Protein AF-A0A6P3X0J5-F1 (afdb_monomer_lite)

Foldseek 3Di:
DDDDDDDPPDPVPVVLVVQLVLVLLVLVQVLQLQQAAPVRGRNPSFDADCPGPRVCNNCVNVVNNVVDGRDDHDDPVVSVVCVVVSVVCSDSVNSSCVVVVPPPDPPPDPCPVPVPD

Organism: Dinoponera quadriceps (NCBI:txid609295)

pLDDT: mean 78.02, std 20.43, range [32.72, 97.0]

Sequence (117 aa):
MGFQFCSEKKVNKGIGDRGSENMKKAVWSTLLHKISMDENPQHQNCPEGVENWCKWQRAVATGQLEHFKDDPSLNSVIQNVIRPIYEDVSNNDLLKRCLGGNTQNNNETFITSWKRT

Structure (mmCIF, N/CA/C/O backbone):
data_AF-A0A6P3X0J5-F1
#
_entry.id   AF-A0A6P3X0J5-F1
#
loop_
_atom_site.group_PDB
_atom_site.id
_atom_site.type_symbol
_atom_site.label_atom_id
_atom_site.label_alt_id
_atom_site.label_comp_id
_atom_site.label_asym_id
_atom_site.label_entity_id
_atom_site.label_seq_id
_atom_site.pdbx_PDB_ins_code
_atom_site.Cartn_x
_atom_site.Cartn_y
_atom_site.Cartn_z
_atom_site.occupancy
_atom_site.B_iso_or_equiv
_atom_site.auth_seq_id
_atom_site.auth_comp_id
_atom_site.auth_asym_id
_atom_site.auth_atom_id
_atom_site.pdbx_PDB_model_num
ATOM 1 N N . MET A 1 1 ? 47.691 20.558 -7.694 1.00 36.25 1 MET A N 1
ATOM 2 C CA . MET A 1 1 ? 46.996 20.337 -6.408 1.00 36.25 1 MET A CA 1
ATOM 3 C C . MET A 1 1 ? 45.618 19.764 -6.696 1.00 36.25 1 MET A C 1
ATOM 5 O O . MET A 1 1 ? 44.908 20.332 -7.513 1.00 36.25 1 MET A O 1
ATOM 9 N N . GLY A 1 2 ? 45.304 18.598 -6.128 1.00 34.12 2 GLY A N 1
ATOM 10 C CA . GLY A 1 2 ? 44.077 17.850 -6.408 1.00 34.12 2 GLY A CA 1
ATOM 11 C C . GLY A 1 2 ? 42.840 18.462 -5.755 1.00 34.12 2 GLY A C 1
ATOM 12 O O . GLY A 1 2 ? 42.901 18.954 -4.631 1.00 34.12 2 GLY A O 1
ATOM 13 N N . PHE A 1 3 ? 41.718 18.411 -6.471 1.00 32.72 3 PHE A N 1
ATOM 14 C CA . PHE A 1 3 ? 40.401 18.707 -5.924 1.00 32.72 3 PHE A CA 1
ATOM 15 C C . PHE A 1 3 ? 39.972 17.550 -5.019 1.00 32.72 3 PHE A C 1
ATOM 17 O O . PHE A 1 3 ? 39.784 16.420 -5.469 1.00 32.72 3 PHE A O 1
ATOM 24 N N . GLN A 1 4 ? 39.855 17.846 -3.728 1.00 34.91 4 GLN A N 1
ATOM 25 C CA . GLN A 1 4 ? 39.311 16.961 -2.707 1.00 34.91 4 GLN A CA 1
ATOM 26 C C . GLN A 1 4 ? 37.857 16.612 -3.071 1.00 34.91 4 GLN A C 1
ATOM 28 O O . GLN A 1 4 ? 36.967 17.457 -2.996 1.00 34.91 4 GLN A O 1
ATOM 33 N N . PHE A 1 5 ? 37.612 15.363 -3.466 1.00 32.78 5 PHE A N 1
ATOM 34 C CA . PHE A 1 5 ? 36.267 14.803 -3.581 1.00 32.78 5 PHE A CA 1
ATOM 35 C C . PHE A 1 5 ? 35.647 14.761 -2.173 1.00 32.78 5 PHE A C 1
ATOM 37 O O . PHE A 1 5 ? 36.123 14.024 -1.307 1.00 32.78 5 PHE A O 1
ATOM 44 N N . CYS A 1 6 ? 34.606 15.559 -1.922 1.00 32.75 6 CYS A N 1
ATOM 45 C CA . CYS A 1 6 ? 33.854 15.487 -0.672 1.00 32.75 6 CYS A CA 1
ATOM 46 C C . CYS A 1 6 ? 33.051 14.176 -0.652 1.00 32.75 6 CYS A C 1
ATOM 48 O O . CYS A 1 6 ? 32.294 13.859 -1.571 1.00 32.75 6 CYS A O 1
ATOM 50 N N . SER A 1 7 ? 33.287 13.359 0.368 1.00 41.25 7 SER A N 1
ATOM 51 C CA . SER A 1 7 ? 32.754 12.005 0.491 1.00 41.25 7 SER A CA 1
ATOM 52 C C . SER A 1 7 ? 31.325 12.038 1.054 1.00 41.25 7 SER A C 1
ATOM 54 O O . SER A 1 7 ? 31.132 11.943 2.259 1.00 41.25 7 SER A O 1
ATOM 56 N N . GLU A 1 8 ? 30.306 12.153 0.195 1.00 41.56 8 GLU A N 1
ATOM 57 C CA . GLU A 1 8 ? 28.880 12.176 0.603 1.00 41.56 8 GLU A CA 1
ATOM 58 C C . GLU A 1 8 ? 28.150 10.818 0.488 1.00 41.56 8 GLU A C 1
ATOM 60 O O . GLU A 1 8 ? 26.922 10.740 0.498 1.00 41.56 8 GLU A O 1
ATOM 65 N N . LYS A 1 9 ? 28.863 9.689 0.391 1.00 43.75 9 LYS A N 1
ATOM 66 C CA . LYS A 1 9 ? 28.216 8.393 0.081 1.00 43.75 9 LYS A CA 1
ATOM 67 C C . LYS A 1 9 ? 27.827 7.505 1.271 1.00 43.75 9 LYS A C 1
ATOM 69 O O . LYS A 1 9 ? 27.381 6.385 1.038 1.00 43.75 9 LYS A O 1
ATOM 74 N N . LYS A 1 10 ? 27.956 7.941 2.532 1.00 38.56 10 LYS A N 1
ATOM 75 C CA . LYS A 1 10 ? 27.712 7.040 3.689 1.00 38.56 10 LYS A CA 1
ATOM 76 C C . LYS A 1 10 ? 26.446 7.302 4.516 1.00 38.56 10 LYS A C 1
ATOM 78 O O . LYS A 1 10 ? 25.975 6.364 5.147 1.00 38.56 10 LYS A O 1
ATOM 83 N N . VAL A 1 11 ? 25.834 8.489 4.457 1.00 40.94 11 VAL A N 1
ATOM 84 C CA . VAL A 1 11 ? 24.577 8.788 5.190 1.00 40.94 11 VAL A CA 1
ATOM 85 C C . VAL A 1 11 ? 23.315 8.313 4.448 1.00 40.94 11 VAL A C 1
ATOM 87 O O . VAL A 1 11 ? 22.334 7.923 5.077 1.00 40.94 11 VAL A O 1
ATOM 90 N N . ASN A 1 12 ? 23.346 8.238 3.114 1.00 47.16 12 ASN A N 1
ATOM 91 C CA . ASN A 1 12 ? 22.151 7.972 2.299 1.00 47.16 12 ASN A CA 1
ATOM 92 C C . ASN A 1 12 ? 21.717 6.499 2.212 1.00 47.16 12 ASN A C 1
ATOM 94 O O . ASN A 1 12 ? 20.582 6.226 1.828 1.00 47.16 12 ASN A O 1
ATOM 98 N N . LYS A 1 13 ? 22.572 5.534 2.579 1.00 47.69 13 LYS A N 1
ATOM 99 C CA . LYS A 1 13 ? 22.256 4.102 2.406 1.00 47.69 13 LYS A CA 1
ATOM 100 C C . LYS A 1 13 ? 21.090 3.651 3.303 1.00 47.69 13 LYS A C 1
ATOM 102 O O . LYS A 1 13 ? 20.138 3.059 2.816 1.00 47.69 13 LYS A O 1
ATOM 107 N N . GLY A 1 14 ? 21.099 4.030 4.585 1.00 47.47 14 GLY A N 1
ATOM 108 C CA . GLY A 1 14 ? 20.046 3.649 5.544 1.00 47.47 14 GLY A CA 1
ATOM 109 C C . GLY A 1 14 ? 18.734 4.443 5.435 1.00 47.47 14 GLY A C 1
ATOM 110 O O . GLY A 1 14 ? 17.704 4.014 5.956 1.00 47.47 14 GLY A O 1
ATOM 111 N N . ILE A 1 15 ? 18.748 5.606 4.779 1.00 53.41 15 ILE A N 1
ATOM 112 C CA . ILE A 1 15 ? 17.532 6.370 4.446 1.00 53.41 15 ILE A CA 1
ATOM 113 C C . ILE A 1 15 ? 16.927 5.826 3.145 1.00 53.41 15 ILE A C 1
ATOM 115 O O . ILE A 1 15 ? 15.718 5.619 3.079 1.00 53.41 15 ILE A O 1
ATOM 119 N N . GLY A 1 16 ? 17.770 5.498 2.159 1.00 59.59 16 GLY A N 1
ATOM 120 C CA . GLY A 1 16 ? 17.359 4.880 0.899 1.00 59.59 16 GLY A CA 1
ATOM 121 C C . GLY A 1 16 ? 16.676 3.519 1.085 1.00 59.59 16 GLY A C 1
ATOM 122 O O . GLY A 1 16 ? 15.625 3.247 0.506 1.00 59.59 16 GLY A O 1
ATOM 123 N N . ASP A 1 17 ? 17.219 2.669 1.953 1.00 65.81 17 ASP A N 1
ATOM 124 C CA . ASP A 1 17 ? 16.644 1.338 2.176 1.00 65.81 17 ASP A CA 1
ATOM 125 C C . ASP A 1 17 ? 15.303 1.404 2.946 1.00 65.81 17 ASP A C 1
ATOM 127 O O . ASP A 1 17 ? 14.365 0.684 2.616 1.00 65.81 17 ASP A O 1
ATOM 131 N N . ARG A 1 18 ? 15.142 2.337 3.900 1.00 73.88 18 ARG A N 1
ATOM 132 C CA . ARG A 1 18 ? 13.855 2.553 4.600 1.00 73.88 18 ARG A CA 1
ATOM 133 C C . ARG A 1 18 ? 12.802 3.239 3.728 1.00 73.88 18 ARG A C 1
ATOM 135 O O . ARG A 1 18 ? 11.625 2.905 3.814 1.00 73.88 18 ARG A O 1
ATOM 142 N N . GLY A 1 19 ? 13.214 4.186 2.886 1.00 82.25 19 GLY A N 1
ATOM 143 C CA . GLY A 1 19 ? 12.315 4.872 1.959 1.00 82.25 19 GLY A CA 1
ATOM 144 C C . GLY A 1 19 ? 11.735 3.924 0.910 1.00 82.25 19 GLY A C 1
ATOM 145 O O . GLY A 1 19 ? 10.530 3.939 0.675 1.00 82.25 19 GLY A O 1
ATOM 146 N N . SER A 1 20 ? 12.569 3.056 0.332 1.00 86.44 20 SER A N 1
ATOM 147 C CA . SER A 1 20 ? 12.128 2.080 -0.674 1.00 86.44 20 SER A CA 1
ATOM 148 C C . SER A 1 20 ? 11.175 1.040 -0.085 1.00 86.44 20 SER A C 1
ATOM 150 O O . SER A 1 20 ? 10.155 0.745 -0.701 1.00 86.44 20 SER A O 1
ATOM 152 N N . GLU A 1 21 ? 11.427 0.567 1.136 1.00 89.75 21 GLU A N 1
ATOM 153 C CA . GLU A 1 21 ? 10.508 -0.340 1.832 1.00 89.75 21 GLU A CA 1
ATOM 154 C C . GLU A 1 21 ? 9.145 0.316 2.114 1.00 89.75 21 GLU A C 1
ATOM 156 O O . GLU A 1 21 ? 8.099 -0.287 1.877 1.00 89.75 21 GLU A O 1
ATOM 161 N N . ASN A 1 22 ? 9.125 1.578 2.553 1.00 89.81 22 ASN A N 1
ATOM 162 C CA . ASN A 1 22 ? 7.871 2.301 2.786 1.00 89.81 22 ASN A CA 1
ATOM 163 C C . ASN A 1 22 ? 7.086 2.532 1.488 1.00 89.81 22 ASN A C 1
ATOM 165 O O . ASN A 1 22 ? 5.867 2.364 1.470 1.00 89.81 22 ASN A O 1
ATOM 169 N N . MET A 1 23 ? 7.773 2.872 0.392 1.00 91.62 23 MET A N 1
ATOM 170 C CA . MET A 1 23 ? 7.147 2.993 -0.927 1.00 91.62 23 MET A CA 1
ATOM 171 C C . MET A 1 23 ? 6.561 1.658 -1.385 1.00 91.62 23 MET A C 1
ATOM 173 O O . MET A 1 23 ? 5.423 1.616 -1.843 1.00 91.62 23 MET A O 1
ATOM 177 N N . LYS A 1 24 ? 7.302 0.560 -1.205 1.00 93.94 24 LYS A N 1
ATOM 178 C CA . LYS A 1 24 ? 6.827 -0.785 -1.522 1.00 93.94 24 LYS A CA 1
ATOM 179 C C . LYS A 1 24 ? 5.560 -1.117 -0.740 1.00 93.94 24 LYS A C 1
ATOM 181 O O . LYS A 1 24 ? 4.569 -1.529 -1.335 1.00 93.94 24 LYS A O 1
ATOM 186 N N . LYS A 1 25 ? 5.555 -0.879 0.574 1.00 93.50 25 LYS A N 1
ATOM 187 C CA . LYS A 1 25 ? 4.364 -1.069 1.414 1.00 93.50 25 LYS A CA 1
ATOM 188 C C . LYS A 1 25 ? 3.187 -0.228 0.938 1.00 93.50 25 LYS A C 1
ATOM 190 O O . LYS A 1 25 ? 2.087 -0.760 0.836 1.00 93.50 25 LYS A O 1
ATOM 195 N N . ALA A 1 26 ? 3.413 1.041 0.601 1.00 92.38 26 ALA A N 1
ATOM 196 C CA . ALA A 1 26 ? 2.369 1.929 0.097 1.00 92.38 26 ALA A CA 1
ATOM 197 C C . ALA A 1 26 ? 1.776 1.436 -1.234 1.00 92.38 26 ALA A C 1
ATOM 199 O O . ALA A 1 26 ? 0.559 1.436 -1.392 1.00 92.38 26 ALA A O 1
ATOM 200 N N . VAL A 1 27 ? 2.614 0.956 -2.158 1.00 93.62 27 VAL A N 1
ATOM 201 C CA . VAL A 1 27 ? 2.160 0.366 -3.424 1.00 93.62 27 VAL A CA 1
ATOM 202 C C . VAL A 1 27 ? 1.351 -0.905 -3.168 1.00 93.62 27 VAL A C 1
ATOM 204 O O . VAL A 1 27 ? 0.226 -1.023 -3.637 1.00 93.62 27 VAL A O 1
ATOM 207 N N . TRP A 1 28 ? 1.852 -1.840 -2.360 1.00 95.38 28 TRP A N 1
ATOM 208 C CA . TRP A 1 28 ? 1.093 -3.055 -2.042 1.00 95.38 28 TRP A CA 1
ATOM 209 C C . TRP A 1 28 ? -0.204 -2.764 -1.284 1.00 95.38 28 TRP A C 1
ATOM 211 O O . TRP A 1 28 ? -1.192 -3.463 -1.489 1.00 95.38 28 TRP A O 1
ATOM 221 N N . SER A 1 29 ? -0.232 -1.716 -0.460 1.00 94.81 29 SER A N 1
ATOM 222 C CA . SER A 1 29 ? -1.423 -1.267 0.264 1.00 94.81 29 SER A CA 1
ATOM 223 C C . SER A 1 29 ? -2.616 -1.034 -0.658 1.00 94.81 29 SER A C 1
ATOM 225 O O . SER A 1 29 ? -3.725 -1.444 -0.327 1.00 94.81 29 SER A O 1
ATOM 227 N N . THR A 1 30 ? -2.410 -0.452 -1.846 1.00 93.00 30 THR A N 1
ATOM 228 C CA . THR A 1 30 ? -3.523 -0.173 -2.763 1.00 93.00 30 THR A CA 1
ATOM 229 C C . THR A 1 30 ? -4.104 -1.446 -3.368 1.00 93.00 30 THR A C 1
ATOM 231 O O . THR A 1 30 ? -5.324 -1.550 -3.479 1.00 93.00 30 THR A O 1
ATOM 234 N N . LEU A 1 31 ? -3.270 -2.430 -3.728 1.00 94.25 31 LEU A N 1
ATOM 235 C CA . LEU A 1 31 ? -3.760 -3.719 -4.223 1.00 94.25 31 LEU A CA 1
ATOM 236 C C . LEU A 1 31 ? -4.461 -4.503 -3.115 1.00 94.25 31 LEU A C 1
ATOM 238 O O . LEU A 1 31 ? -5.586 -4.952 -3.316 1.00 94.25 31 LEU A O 1
ATOM 242 N N . LEU A 1 32 ? -3.817 -4.634 -1.952 1.00 93.44 32 LEU A N 1
ATOM 243 C CA . LEU A 1 32 ? -4.345 -5.366 -0.798 1.00 93.44 32 LEU A CA 1
ATOM 244 C C . LEU A 1 32 ? -5.691 -4.794 -0.341 1.00 93.44 32 LEU A C 1
ATOM 246 O O . LEU A 1 32 ? -6.648 -5.542 -0.168 1.00 93.44 32 LEU A O 1
ATOM 250 N N . HIS A 1 33 ? -5.808 -3.467 -0.292 1.00 93.19 33 HIS A N 1
ATOM 251 C CA . HIS A 1 33 ? -7.065 -2.785 -0.004 1.00 93.19 33 HIS A CA 1
ATOM 252 C C . HIS A 1 33 ? -8.174 -3.123 -1.014 1.00 93.19 33 HIS A C 1
ATOM 254 O O . HIS A 1 33 ? -9.331 -3.253 -0.633 1.00 93.19 33 HIS A O 1
ATOM 260 N N . LYS A 1 34 ? -7.846 -3.287 -2.304 1.00 91.25 34 LYS A N 1
ATOM 261 C CA . LYS A 1 34 ? -8.829 -3.611 -3.356 1.00 91.25 34 LYS A CA 1
ATOM 262 C C . LYS A 1 34 ? -9.217 -5.084 -3.426 1.00 91.25 34 LYS A C 1
ATOM 264 O O . LYS A 1 34 ? -10.251 -5.400 -4.013 1.00 91.25 34 LYS A O 1
ATOM 269 N N . ILE A 1 35 ? -8.394 -5.973 -2.881 1.00 91.88 35 ILE A N 1
ATOM 270 C CA . ILE A 1 35 ? -8.698 -7.406 -2.819 1.00 91.88 35 ILE A CA 1
ATOM 271 C C . ILE A 1 35 ? -9.212 -7.843 -1.441 1.00 91.88 35 ILE A C 1
ATOM 273 O O . ILE A 1 35 ? -9.589 -9.007 -1.298 1.00 91.88 35 ILE A O 1
ATOM 277 N N . SER A 1 36 ? -9.228 -6.930 -0.461 1.00 91.06 36 SER A N 1
ATOM 278 C CA . SER A 1 36 ? -9.754 -7.146 0.889 1.00 91.06 36 SER A CA 1
ATOM 279 C C . SER A 1 36 ? -11.196 -7.643 0.850 1.00 91.06 36 SER A C 1
ATOM 281 O O . SER A 1 36 ? -11.970 -7.274 -0.033 1.00 91.06 36 SER A O 1
ATOM 283 N N . MET A 1 37 ? -11.534 -8.503 1.803 1.00 89.56 37 MET A N 1
ATOM 284 C CA . MET A 1 37 ? -12.880 -9.027 2.015 1.00 89.56 37 MET A CA 1
ATOM 285 C C . MET A 1 37 ? -13.191 -8.977 3.506 1.00 89.56 37 MET A C 1
ATOM 287 O O . MET A 1 37 ? -12.267 -9.022 4.319 1.00 89.56 37 MET A O 1
ATOM 291 N N . ASP A 1 38 ? -14.475 -8.967 3.860 1.00 86.38 38 ASP A N 1
ATOM 292 C CA . ASP A 1 38 ? -14.914 -8.989 5.259 1.00 86.38 38 ASP A CA 1
ATOM 293 C C . ASP A 1 38 ? -14.340 -10.209 6.010 1.00 86.38 38 ASP A C 1
ATOM 295 O O . ASP A 1 38 ? -13.915 -10.097 7.159 1.00 86.38 38 ASP A O 1
ATOM 299 N N . GLU A 1 39 ? -14.254 -11.371 5.349 1.00 86.06 39 GLU A N 1
ATOM 300 C CA . GLU A 1 39 ? -13.703 -12.606 5.925 1.00 86.06 39 GLU A CA 1
ATOM 301 C C . GLU A 1 39 ? -12.170 -12.607 6.013 1.00 86.06 39 GLU A C 1
ATOM 303 O O . GLU A 1 39 ? -11.591 -13.353 6.804 1.00 86.06 39 GLU A O 1
ATOM 308 N N . ASN A 1 40 ? -11.500 -11.801 5.185 1.00 86.62 40 ASN A N 1
ATOM 309 C CA . ASN A 1 40 ? -10.044 -11.700 5.139 1.00 86.62 40 ASN A CA 1
ATOM 310 C C . ASN A 1 40 ? -9.609 -10.243 4.906 1.00 86.62 40 ASN A C 1
ATOM 312 O O . ASN A 1 40 ? -9.263 -9.872 3.773 1.00 86.62 40 ASN A O 1
ATOM 316 N N . PRO A 1 41 ? -9.624 -9.410 5.963 1.00 90.00 41 PRO A N 1
ATOM 317 C CA . PRO A 1 41 ? -9.273 -8.004 5.855 1.00 90.00 41 PRO A CA 1
ATOM 318 C C . PRO A 1 41 ? -7.774 -7.833 5.571 1.00 90.00 41 PRO A C 1
ATOM 320 O O . PRO A 1 41 ? -6.917 -8.306 6.322 1.00 90.00 41 PRO A O 1
AT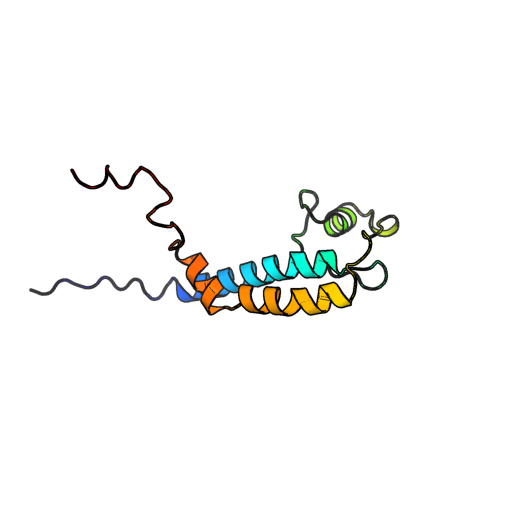OM 323 N N . GLN A 1 42 ? -7.441 -7.117 4.495 1.00 92.00 42 GLN A N 1
ATOM 324 C CA . GLN A 1 42 ? -6.059 -6.916 4.028 1.00 92.00 42 GLN A CA 1
ATOM 325 C C . GLN A 1 42 ? -5.601 -5.448 4.128 1.00 92.00 42 GLN A C 1
ATOM 327 O O . GLN A 1 42 ? -4.996 -4.886 3.215 1.00 92.00 42 GLN A O 1
ATOM 332 N N . HIS A 1 43 ? -5.887 -4.803 5.263 1.00 91.81 43 HIS A N 1
ATOM 333 C CA . HIS A 1 43 ? -5.604 -3.377 5.505 1.00 91.81 43 HIS A CA 1
ATOM 334 C C . HIS A 1 43 ? -4.311 -3.115 6.304 1.00 91.81 43 HIS A C 1
ATOM 336 O O . HIS A 1 43 ? -4.080 -1.995 6.761 1.00 91.81 43 HIS A O 1
ATOM 342 N N . GLN A 1 44 ? -3.440 -4.118 6.468 1.00 90.44 44 GLN A N 1
ATOM 343 C CA . GLN A 1 44 ? -2.233 -4.047 7.315 1.00 90.44 44 GLN A CA 1
ATOM 344 C C . GLN A 1 44 ? -1.197 -3.033 6.808 1.00 90.44 44 GLN A C 1
ATOM 346 O O . GLN A 1 44 ? -0.420 -2.494 7.589 1.00 90.44 44 GLN A O 1
ATOM 351 N N . ASN A 1 45 ? -1.184 -2.767 5.499 1.00 92.06 45 ASN A N 1
ATOM 352 C CA . ASN A 1 45 ? -0.279 -1.796 4.880 1.00 92.06 45 ASN A CA 1
ATOM 353 C C . ASN A 1 45 ? -0.927 -0.411 4.705 1.00 92.06 45 ASN A C 1
ATOM 355 O O . ASN A 1 45 ? -0.319 0.490 4.124 1.00 92.06 45 ASN A O 1
ATOM 359 N N . CYS A 1 46 ? -2.186 -0.235 5.115 1.00 92.62 46 CYS A N 1
ATOM 360 C CA . CYS A 1 46 ? -2.853 1.063 5.064 1.00 92.62 46 CYS A CA 1
ATOM 361 C C . CYS A 1 46 ? -2.330 1.969 6.186 1.00 92.62 46 CYS A C 1
ATOM 363 O O . CYS A 1 46 ? -2.019 1.474 7.268 1.00 92.62 46 CYS A O 1
ATOM 365 N N . PRO A 1 47 ? -2.243 3.289 5.958 1.00 90.25 47 PRO A N 1
ATOM 366 C CA . PRO A 1 47 ? -1.842 4.210 7.009 1.00 90.25 47 PRO A CA 1
ATOM 367 C C . PRO A 1 47 ? -2.886 4.233 8.135 1.00 90.25 47 PRO A C 1
ATOM 369 O O . PRO A 1 47 ? -4.093 4.280 7.883 1.00 90.25 47 PRO A O 1
ATOM 372 N N . GLU A 1 48 ? -2.400 4.190 9.373 1.00 90.50 48 GLU A N 1
ATOM 373 C CA . GLU A 1 48 ? -3.212 4.176 10.592 1.00 90.50 48 GLU A CA 1
ATOM 374 C C . GLU A 1 48 ? -3.674 5.582 10.984 1.00 90.50 48 GLU A C 1
ATOM 376 O O . GLU A 1 48 ? -2.943 6.562 10.813 1.00 90.50 48 GLU A O 1
ATOM 381 N N . GLY A 1 49 ? -4.887 5.683 11.538 1.00 87.81 49 GLY A N 1
ATOM 382 C CA . GLY A 1 49 ? -5.459 6.929 12.057 1.00 87.81 49 GLY A CA 1
ATOM 383 C C . GLY A 1 49 ? -6.746 7.371 11.356 1.00 87.81 49 GLY A C 1
ATOM 384 O O . GLY A 1 49 ? -7.101 6.882 10.282 1.00 87.81 49 GLY A O 1
ATOM 385 N N . VAL A 1 50 ? -7.446 8.322 11.977 1.00 85.75 50 VAL A N 1
ATOM 386 C CA . VAL A 1 50 ? -8.798 8.751 11.575 1.00 85.75 50 VAL A CA 1
ATOM 387 C C . VAL A 1 50 ? -8.842 9.539 10.259 1.00 85.75 50 VAL A C 1
ATOM 389 O O . VAL A 1 50 ? -9.775 9.369 9.477 1.00 85.75 50 VAL A O 1
ATOM 392 N N . GLU A 1 51 ? -7.800 10.314 9.957 1.00 84.81 51 GLU A N 1
ATOM 393 C CA . GLU A 1 51 ? -7.726 11.186 8.771 1.00 84.81 51 GLU A CA 1
ATOM 394 C C . GLU A 1 51 ? -7.253 10.464 7.494 1.00 84.81 51 GLU A C 1
ATOM 396 O O . GLU A 1 51 ? -6.973 11.089 6.472 1.00 84.81 51 GLU A O 1
ATOM 401 N N . ASN A 1 52 ? -7.146 9.135 7.518 1.00 87.25 52 ASN A N 1
ATOM 402 C CA . ASN A 1 52 ? -6.646 8.377 6.377 1.00 87.25 52 ASN A CA 1
ATOM 403 C C . ASN A 1 52 ? -7.739 8.005 5.382 1.00 87.25 52 ASN A C 1
ATOM 405 O O . ASN A 1 52 ? -8.924 7.929 5.702 1.00 87.25 52 ASN A O 1
ATOM 409 N N . TRP A 1 53 ? -7.315 7.702 4.158 1.00 89.88 53 TRP A N 1
ATOM 410 C CA . TRP A 1 53 ? -8.190 7.254 3.077 1.00 89.88 53 TRP A CA 1
ATOM 411 C C . TRP A 1 53 ? -8.765 5.844 3.305 1.00 89.88 53 TRP A C 1
ATOM 413 O O . TRP A 1 53 ? -9.810 5.511 2.748 1.00 89.88 53 TRP A O 1
ATOM 423 N N . CYS A 1 54 ? -8.110 5.013 4.125 1.00 92.56 54 CYS A N 1
ATOM 424 C CA . CYS A 1 54 ? -8.575 3.664 4.428 1.00 92.56 54 CYS A CA 1
ATOM 425 C C . CYS A 1 54 ? -9.715 3.700 5.457 1.00 92.56 54 CYS A C 1
ATOM 427 O O . CYS A 1 54 ? -9.502 3.956 6.644 1.00 92.56 54 CYS A O 1
ATOM 429 N N . LYS A 1 55 ? -10.938 3.412 4.994 1.00 91.88 55 LYS A N 1
ATOM 430 C CA . LYS A 1 55 ? -12.143 3.395 5.836 1.00 91.88 55 LYS A CA 1
ATOM 431 C C . LYS A 1 55 ? -12.043 2.373 6.977 1.00 91.88 55 LYS A C 1
ATOM 433 O O . LYS A 1 55 ? -12.490 2.674 8.077 1.00 91.88 55 LYS A O 1
ATOM 438 N N . TRP A 1 56 ? -11.418 1.216 6.737 1.00 93.00 56 TRP A N 1
ATOM 439 C CA . TRP A 1 56 ? -11.210 0.189 7.764 1.00 93.00 56 TRP A CA 1
ATOM 440 C C . TRP A 1 56 ? -10.311 0.704 8.894 1.00 93.00 56 TRP A C 1
ATOM 442 O O . TRP A 1 56 ? -10.687 0.635 10.058 1.00 93.00 56 TRP A O 1
ATOM 452 N N . GLN A 1 57 ? -9.173 1.331 8.565 1.00 93.94 57 GLN A N 1
ATOM 453 C CA . GLN A 1 57 ? -8.272 1.927 9.566 1.00 93.94 57 GLN A CA 1
ATOM 454 C C . GLN A 1 57 ? -8.958 3.047 10.361 1.00 93.94 57 GLN A C 1
ATOM 456 O O . GLN A 1 57 ? -8.757 3.185 11.568 1.00 93.94 57 GLN A O 1
ATOM 461 N N . ARG A 1 58 ? -9.835 3.814 9.706 1.00 93.44 58 ARG A N 1
ATOM 462 C CA . ARG A 1 58 ? -10.675 4.809 10.380 1.00 93.44 58 ARG A CA 1
ATOM 463 C C . ARG A 1 58 ? -11.687 4.161 11.326 1.00 93.44 58 ARG A C 1
ATOM 465 O O . ARG A 1 58 ? -11.866 4.657 12.435 1.00 93.44 58 ARG A O 1
ATOM 472 N N . ALA A 1 59 ? -12.326 3.064 10.922 1.00 92.31 59 ALA A N 1
ATOM 473 C CA . ALA A 1 59 ? -13.251 2.311 11.768 1.00 92.31 59 ALA A CA 1
ATOM 474 C C . ALA A 1 59 ? -12.534 1.712 12.990 1.00 92.31 59 ALA A C 1
ATOM 476 O O . ALA A 1 59 ? -13.056 1.796 14.098 1.00 92.31 59 ALA A O 1
ATOM 477 N N . VAL A 1 60 ? -11.308 1.204 12.822 1.00 92.75 60 VAL A N 1
ATOM 478 C CA . VAL A 1 60 ? -10.459 0.759 13.940 1.00 92.75 60 VAL A CA 1
ATOM 479 C C . VAL A 1 60 ? -10.166 1.915 14.896 1.00 92.75 60 VAL A C 1
ATOM 481 O O . VAL A 1 60 ? -10.409 1.795 16.093 1.00 92.75 60 VAL A O 1
ATOM 484 N N . ALA A 1 61 ? -9.708 3.057 14.378 1.00 92.56 61 ALA A N 1
ATOM 485 C CA . ALA A 1 61 ? -9.339 4.206 15.205 1.00 92.56 61 ALA A CA 1
ATOM 486 C C . ALA A 1 61 ? -10.533 4.856 15.936 1.00 92.56 61 ALA A C 1
ATOM 488 O O . ALA A 1 61 ? -10.348 5.485 16.974 1.00 92.56 61 AL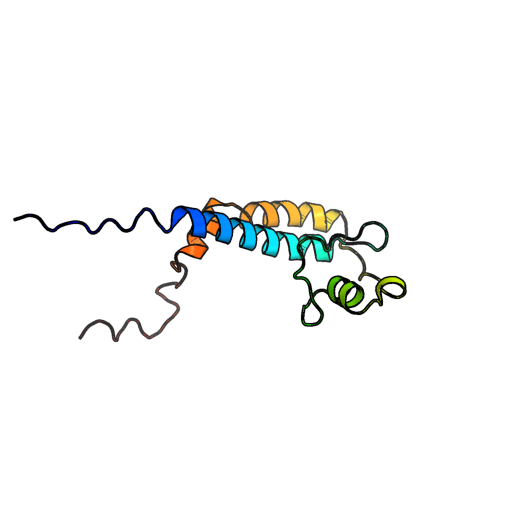A A O 1
ATOM 489 N N . THR A 1 62 ? -11.750 4.714 15.403 1.00 92.69 62 THR A N 1
ATOM 490 C CA . THR A 1 62 ? -12.993 5.256 15.988 1.00 92.69 62 THR A CA 1
ATOM 491 C C . THR A 1 62 ? -13.780 4.231 16.810 1.00 92.69 62 THR A C 1
ATOM 493 O O . THR A 1 62 ? -14.788 4.591 17.415 1.00 92.69 62 THR A O 1
ATOM 496 N N . GLY A 1 63 ? -13.343 2.967 16.842 1.00 92.69 63 GLY A N 1
ATOM 497 C CA . GLY A 1 63 ? -14.046 1.880 17.529 1.00 92.69 63 GLY A CA 1
ATOM 498 C C . GLY A 1 63 ? -15.339 1.424 16.841 1.00 92.69 63 GLY A C 1
ATOM 499 O O . GLY A 1 63 ? -16.198 0.844 17.491 1.00 92.69 63 GLY A O 1
ATOM 500 N N . GLN A 1 64 ? -15.498 1.678 15.539 1.00 92.69 64 GLN A N 1
ATOM 501 C CA . GLN A 1 64 ? -16.701 1.361 14.750 1.00 92.69 64 GLN A CA 1
ATOM 502 C C . GLN A 1 64 ? -16.541 0.109 13.867 1.00 92.69 64 GLN A C 1
ATOM 504 O O . GLN A 1 64 ? -17.239 -0.046 12.865 1.00 92.69 64 GLN A O 1
ATOM 509 N N . LEU A 1 65 ? -15.608 -0.786 14.211 1.00 89.75 65 LEU A N 1
ATOM 510 C CA . LEU A 1 65 ? -15.267 -1.946 13.380 1.00 89.75 65 LEU A CA 1
ATOM 511 C C . LEU A 1 65 ? -16.428 -2.942 13.226 1.00 89.75 65 LEU A C 1
ATOM 513 O O . LEU A 1 65 ? -16.574 -3.541 12.169 1.00 89.75 65 LEU A O 1
ATOM 517 N N . GLU A 1 66 ? -17.282 -3.081 14.244 1.00 89.25 66 GLU A N 1
ATOM 518 C CA . GLU A 1 66 ? -18.418 -4.020 14.248 1.00 89.25 66 GLU A CA 1
ATOM 519 C C . GLU A 1 66 ? -19.478 -3.710 13.178 1.00 89.25 66 GLU A C 1
ATOM 521 O O . GLU A 1 66 ? -20.223 -4.593 12.759 1.00 89.25 66 GLU A O 1
ATOM 526 N N . HIS A 1 67 ? -19.551 -2.456 12.728 1.00 88.00 67 HIS A N 1
ATOM 527 C CA . HIS A 1 67 ? -20.482 -2.005 11.689 1.00 88.00 67 HIS A CA 1
ATOM 528 C C . HIS A 1 67 ? -19.796 -1.770 10.343 1.00 88.00 67 HIS A C 1
ATOM 530 O O . HIS A 1 67 ? -20.437 -1.320 9.389 1.00 88.00 67 HIS A O 1
ATOM 536 N N . PHE A 1 68 ? -18.491 -2.026 10.263 1.00 89.31 68 PHE A N 1
ATOM 537 C CA . PHE A 1 68 ? -17.740 -1.830 9.042 1.00 89.31 68 PHE A CA 1
ATOM 538 C C . PHE A 1 68 ? -17.989 -2.984 8.072 1.00 89.31 68 PHE A C 1
ATOM 540 O O . PHE A 1 68 ? -18.000 -4.150 8.458 1.00 89.31 68 PHE A O 1
ATOM 547 N N . LYS A 1 69 ? -18.160 -2.631 6.801 1.00 89.56 69 LYS A N 1
ATOM 548 C CA . LYS A 1 69 ? -18.258 -3.573 5.696 1.00 89.56 69 LYS A CA 1
ATOM 549 C C . LYS A 1 69 ? -17.328 -3.122 4.581 1.00 89.56 69 LYS A C 1
ATOM 551 O O . LYS A 1 69 ? -17.385 -1.956 4.179 1.00 89.56 69 LYS A O 1
ATOM 556 N N . ASP A 1 70 ? -16.485 -4.028 4.106 1.00 86.88 70 ASP A N 1
ATOM 557 C CA . ASP A 1 70 ? -15.594 -3.778 2.985 1.00 86.88 70 ASP A CA 1
ATOM 558 C C . ASP A 1 70 ? -16.380 -3.656 1.670 1.00 86.88 70 ASP A C 1
ATOM 560 O O . ASP A 1 70 ? -17.464 -4.217 1.468 1.00 86.88 70 ASP A O 1
ATOM 564 N N . ASP A 1 71 ? -15.808 -2.879 0.753 1.00 86.56 71 ASP A N 1
ATOM 565 C CA . ASP A 1 71 ? -16.300 -2.807 -0.617 1.00 86.56 71 ASP A CA 1
ATOM 566 C C . ASP A 1 71 ? -16.041 -4.165 -1.319 1.00 86.56 71 ASP A C 1
ATOM 568 O O . ASP A 1 71 ? -15.065 -4.847 -0.994 1.00 86.56 71 ASP A O 1
ATOM 572 N N . PRO A 1 72 ? -16.871 -4.590 -2.295 1.00 86.94 72 PRO A N 1
ATOM 573 C CA . PRO A 1 72 ? -16.678 -5.872 -2.969 1.00 86.94 72 PRO A CA 1
ATOM 574 C C . PRO A 1 72 ? -15.278 -6.017 -3.578 1.00 86.94 72 PRO A C 1
ATOM 576 O O . PRO A 1 72 ? -14.818 -5.154 -4.331 1.00 86.94 72 PRO A O 1
ATOM 579 N N . SER A 1 73 ? -14.630 -7.143 -3.280 1.00 91.31 73 SER A N 1
ATOM 580 C CA . SER A 1 73 ? -13.290 -7.465 -3.774 1.00 91.31 73 SER A CA 1
ATOM 581 C C . SER A 1 73 ? -13.247 -7.587 -5.301 1.00 91.31 73 SER A C 1
ATOM 583 O O . SER A 1 73 ? -14.211 -8.003 -5.953 1.00 91.31 73 SER A O 1
ATOM 585 N N . LEU A 1 74 ? -12.094 -7.250 -5.884 1.00 90.25 74 LEU A N 1
ATOM 586 C CA . LEU A 1 74 ? -11.831 -7.442 -7.311 1.00 90.25 74 LEU A CA 1
ATOM 587 C C . LEU A 1 74 ? -11.993 -8.912 -7.733 1.00 90.25 74 LEU A C 1
ATOM 589 O O . LEU A 1 74 ? -11.635 -9.831 -7.003 1.00 90.25 74 LEU A O 1
ATOM 593 N N . ASN A 1 75 ? -12.452 -9.149 -8.963 1.00 92.44 75 ASN A N 1
ATOM 594 C CA . ASN A 1 75 ? -12.549 -10.501 -9.516 1.00 92.44 75 ASN A CA 1
ATOM 595 C C . ASN A 1 75 ? -11.169 -11.185 -9.590 1.00 92.44 75 ASN A C 1
ATOM 597 O O . ASN A 1 75 ? -10.189 -10.564 -10.005 1.00 92.44 75 ASN A O 1
ATOM 601 N N . SER A 1 76 ? -11.102 -12.478 -9.261 1.00 91.31 76 SER A N 1
ATOM 602 C CA . SER A 1 76 ? -9.857 -13.262 -9.225 1.00 91.31 76 SER A CA 1
ATOM 603 C C . SER A 1 76 ? -9.061 -13.244 -10.537 1.00 91.31 76 SER A C 1
ATOM 605 O O . SER A 1 76 ? -7.832 -13.206 -10.505 1.00 91.31 76 SER A O 1
ATOM 607 N N . VAL A 1 77 ? -9.727 -13.195 -11.695 1.00 94.88 77 VAL A N 1
ATOM 608 C CA . VAL A 1 77 ? -9.068 -13.072 -13.006 1.00 94.88 77 VAL A CA 1
ATOM 609 C C . VAL A 1 77 ? -8.320 -11.743 -13.107 1.00 94.88 77 VAL A C 1
ATOM 611 O O . VAL A 1 77 ? -7.159 -11.716 -13.508 1.00 94.88 77 VAL A O 1
ATOM 614 N N . ILE A 1 78 ? -8.948 -10.644 -12.681 1.00 93.50 78 ILE A N 1
ATOM 615 C CA . ILE A 1 78 ? -8.333 -9.309 -12.682 1.00 93.50 78 ILE A CA 1
ATOM 616 C C . ILE A 1 78 ? -7.182 -9.258 -11.676 1.00 93.50 78 ILE A C 1
ATOM 618 O O . ILE A 1 78 ? -6.127 -8.708 -11.987 1.00 93.50 78 ILE A O 1
ATOM 622 N N . GLN A 1 79 ? -7.350 -9.871 -10.499 1.00 93.44 79 GLN A N 1
ATOM 623 C CA . GLN A 1 79 ? -6.284 -9.959 -9.499 1.00 93.44 79 GLN A CA 1
ATOM 624 C C . GLN A 1 79 ? -5.034 -10.651 -10.061 1.00 93.44 79 GLN A C 1
ATOM 626 O O . GLN A 1 79 ? -3.924 -10.159 -9.870 1.00 93.44 79 GLN A O 1
ATOM 631 N N . ASN A 1 80 ? -5.209 -11.753 -10.796 1.00 93.88 80 ASN A N 1
ATOM 632 C CA . ASN A 1 80 ? -4.100 -12.485 -11.408 1.00 93.88 80 ASN A CA 1
ATOM 633 C C . ASN A 1 80 ? -3.398 -11.682 -12.511 1.00 93.88 80 ASN A C 1
ATOM 635 O O . ASN A 1 80 ? -2.181 -11.771 -12.641 1.00 93.88 80 ASN A O 1
ATOM 639 N N . VAL A 1 81 ? -4.141 -10.877 -13.277 1.00 96.44 81 VAL A N 1
ATOM 640 C CA . VAL A 1 81 ? -3.571 -10.014 -14.325 1.00 96.44 81 VAL A CA 1
ATOM 641 C C . VAL A 1 81 ? -2.817 -8.823 -13.730 1.00 96.44 81 VAL A C 1
ATOM 643 O O . VAL A 1 81 ? -1.766 -8.446 -14.240 1.00 96.44 81 VAL A O 1
ATOM 646 N N . ILE A 1 82 ? -3.329 -8.221 -12.652 1.00 95.62 82 ILE A N 1
ATOM 647 C CA . ILE A 1 82 ? -2.751 -6.993 -12.091 1.00 95.62 82 ILE A CA 1
ATOM 648 C C . ILE A 1 82 ? -1.596 -7.259 -11.118 1.00 95.62 82 ILE A C 1
ATOM 650 O O . ILE A 1 82 ? -0.712 -6.418 -10.979 1.00 95.62 82 ILE A O 1
ATOM 654 N N . ARG A 1 83 ? -1.564 -8.423 -10.457 1.00 95.12 83 ARG A N 1
ATOM 655 C CA . ARG A 1 83 ? -0.498 -8.793 -9.513 1.00 95.12 83 ARG A CA 1
ATOM 656 C C . ARG A 1 83 ? 0.925 -8.665 -10.086 1.00 95.12 83 ARG A C 1
ATOM 658 O O . ARG A 1 83 ? 1.720 -8.005 -9.420 1.00 95.12 83 ARG A O 1
ATOM 665 N N . PRO A 1 84 ? 1.262 -9.191 -11.283 1.00 97.00 84 PRO A N 1
ATOM 666 C CA . PRO A 1 84 ? 2.611 -9.029 -11.834 1.00 97.00 84 PRO A CA 1
ATOM 667 C C . PRO A 1 84 ? 2.977 -7.557 -12.070 1.00 97.00 84 PRO A C 1
ATOM 669 O O . PRO A 1 84 ? 4.113 -7.165 -11.841 1.00 97.00 84 PRO A O 1
ATOM 672 N N . ILE A 1 85 ? 2.005 -6.705 -12.422 1.00 96.31 85 ILE A N 1
ATOM 673 C CA . ILE A 1 85 ? 2.240 -5.260 -12.569 1.00 96.31 85 ILE A CA 1
ATOM 674 C C . ILE A 1 85 ? 2.664 -4.661 -11.225 1.00 96.31 85 ILE A C 1
ATOM 676 O O . ILE A 1 85 ? 3.620 -3.893 -11.173 1.00 96.31 85 ILE A O 1
ATOM 680 N N . TYR A 1 86 ? 1.980 -5.031 -10.136 1.00 95.88 86 TYR A N 1
ATOM 681 C CA . TYR A 1 86 ? 2.328 -4.595 -8.781 1.00 95.88 86 TYR A CA 1
ATOM 682 C C . TYR A 1 86 ? 3.702 -5.099 -8.331 1.00 95.88 86 TYR A C 1
ATOM 684 O O . TYR A 1 86 ? 4.427 -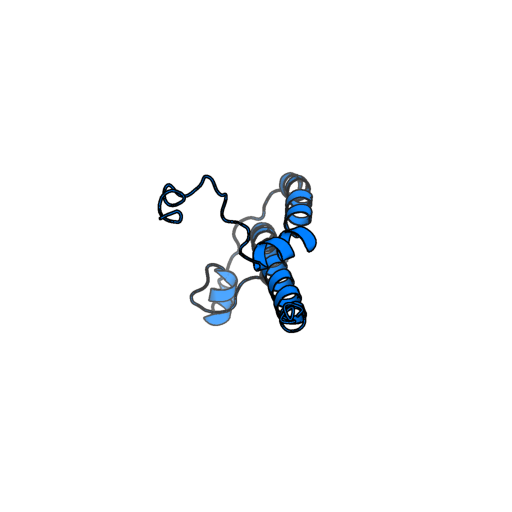4.356 -7.667 1.00 95.88 86 TYR A O 1
ATOM 692 N N . GLU A 1 87 ? 4.074 -6.327 -8.693 1.00 95.12 87 GLU A N 1
ATOM 693 C CA . GLU A 1 87 ? 5.410 -6.878 -8.439 1.00 95.12 87 GLU A CA 1
ATOM 694 C C . GLU A 1 87 ? 6.493 -6.074 -9.166 1.00 95.12 87 GLU A C 1
ATOM 696 O O . GLU A 1 87 ? 7.463 -5.652 -8.528 1.00 95.12 87 GLU A O 1
ATOM 701 N N . ASP A 1 88 ? 6.280 -5.774 -10.449 1.00 95.19 88 ASP A N 1
ATOM 702 C CA . ASP A 1 88 ? 7.213 -5.005 -11.273 1.00 95.19 88 ASP A CA 1
ATOM 703 C C . ASP A 1 88 ? 7.420 -3.588 -10.730 1.00 95.19 88 ASP A C 1
ATOM 705 O O . ASP A 1 88 ? 8.558 -3.162 -10.528 1.00 95.19 88 ASP A O 1
ATOM 709 N N . VAL A 1 89 ? 6.346 -2.852 -10.418 1.00 93.06 89 VAL A N 1
ATOM 710 C CA . VAL A 1 89 ? 6.472 -1.476 -9.889 1.00 93.06 89 VAL A CA 1
ATOM 711 C C . VAL A 1 89 ? 7.016 -1.433 -8.458 1.00 93.06 89 VAL A C 1
ATOM 713 O O . VAL A 1 89 ? 7.550 -0.413 -8.027 1.00 93.06 89 VAL A O 1
ATOM 716 N N . SER A 1 90 ? 6.914 -2.543 -7.725 1.00 93.50 90 SER A N 1
ATOM 717 C CA . SER A 1 90 ? 7.462 -2.705 -6.374 1.00 93.50 90 SER A CA 1
ATOM 718 C C . SER A 1 90 ? 8.927 -3.141 -6.366 1.00 93.50 90 SER A C 1
ATOM 720 O O . SER A 1 90 ? 9.474 -3.467 -5.306 1.00 93.50 90 SER A O 1
ATOM 722 N N . ASN A 1 91 ? 9.568 -3.186 -7.534 1.00 92.94 91 ASN A N 1
ATOM 723 C CA . ASN A 1 91 ? 10.968 -3.542 -7.665 1.00 92.94 91 ASN A CA 1
ATOM 724 C C . ASN A 1 91 ? 11.861 -2.537 -6.914 1.00 92.94 91 ASN A C 1
ATOM 726 O O . ASN A 1 91 ? 11.820 -1.329 -7.149 1.00 92.94 91 ASN A O 1
ATOM 730 N N . ASN A 1 92 ? 12.715 -3.050 -6.025 1.00 90.00 92 ASN A N 1
ATOM 731 C CA . ASN A 1 92 ? 13.568 -2.227 -5.169 1.00 90.00 92 ASN A CA 1
ATOM 732 C C . ASN A 1 92 ? 14.510 -1.303 -5.957 1.00 90.00 92 ASN A C 1
ATOM 734 O O . ASN A 1 92 ? 14.777 -0.193 -5.501 1.00 90.00 92 ASN A O 1
ATOM 738 N N . ASP A 1 93 ? 15.005 -1.726 -7.120 1.00 87.75 93 ASP A N 1
ATOM 739 C CA . ASP A 1 93 ? 15.891 -0.905 -7.949 1.00 87.75 93 ASP A CA 1
ATOM 740 C C . ASP A 1 93 ? 15.130 0.260 -8.591 1.00 87.75 93 ASP A C 1
ATOM 742 O O . ASP A 1 93 ? 15.666 1.368 -8.683 1.00 87.75 93 ASP A O 1
ATOM 746 N N . LEU A 1 94 ? 13.859 0.052 -8.963 1.00 87.06 94 LEU A N 1
ATOM 747 C CA . LEU A 1 94 ? 12.975 1.134 -9.407 1.00 87.06 94 LEU A CA 1
ATOM 748 C C . LEU A 1 94 ? 12.682 2.105 -8.260 1.00 87.06 94 LEU A C 1
ATOM 750 O O . LEU A 1 94 ? 12.895 3.308 -8.408 1.00 87.06 94 LEU A O 1
ATOM 754 N N . LEU A 1 95 ? 12.282 1.594 -7.094 1.00 88.94 95 LEU A N 1
ATOM 755 C CA . LEU A 1 95 ? 11.932 2.429 -5.941 1.00 88.94 95 LEU A CA 1
ATOM 756 C C . LEU A 1 95 ? 13.128 3.237 -5.420 1.00 88.94 95 LEU A C 1
ATOM 758 O O . LEU A 1 95 ? 12.989 4.415 -5.093 1.00 88.94 95 LEU A O 1
ATOM 762 N N . LYS A 1 96 ? 14.334 2.659 -5.407 1.00 86.31 96 LYS A N 1
ATOM 763 C CA . LYS A 1 96 ? 15.561 3.373 -5.015 1.00 86.31 96 LYS A CA 1
ATOM 764 C C . LYS A 1 96 ? 15.867 4.564 -5.921 1.00 86.31 96 LYS A C 1
ATOM 766 O O . LYS A 1 96 ? 16.394 5.566 -5.437 1.00 86.31 96 LYS A O 1
ATOM 771 N N . ARG A 1 97 ? 15.516 4.501 -7.211 1.00 82.75 97 ARG A N 1
ATOM 772 C CA . ARG A 1 97 ? 15.675 5.638 -8.136 1.00 82.75 97 ARG A CA 1
ATOM 773 C C . ARG A 1 97 ? 14.724 6.788 -7.801 1.00 82.75 97 ARG A C 1
ATOM 775 O O . ARG A 1 97 ? 15.112 7.942 -7.974 1.00 82.75 97 ARG A O 1
ATOM 782 N N . CYS A 1 98 ? 13.532 6.492 -7.280 1.00 81.00 98 CYS A N 1
ATOM 783 C CA . CYS A 1 98 ? 12.561 7.504 -6.856 1.00 81.00 98 CYS A CA 1
ATOM 784 C C . CYS A 1 98 ? 13.037 8.307 -5.634 1.00 81.00 98 CYS A C 1
ATOM 786 O O . CYS A 1 98 ? 12.719 9.486 -5.515 1.00 81.00 98 CYS A O 1
ATOM 788 N N . LEU A 1 99 ? 13.851 7.713 -4.756 1.00 78.94 99 LEU A N 1
ATOM 789 C CA . LEU A 1 99 ? 14.340 8.379 -3.540 1.00 78.94 99 LEU A CA 1
ATOM 790 C C . LEU A 1 99 ? 15.378 9.472 -3.812 1.00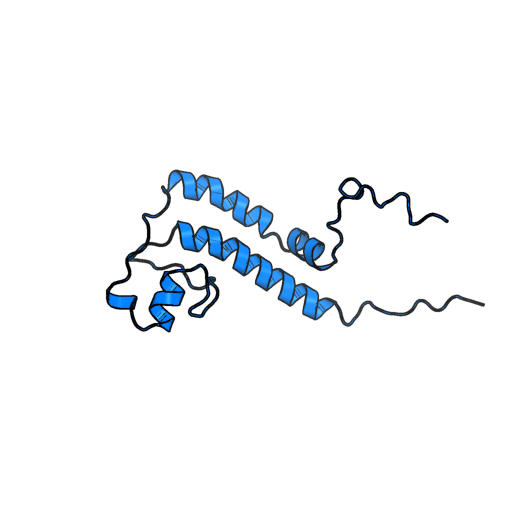 78.94 99 LEU A C 1
ATOM 792 O O . LEU A 1 99 ? 15.558 10.366 -2.992 1.00 78.94 99 LEU A O 1
ATOM 796 N N . GLY A 1 100 ? 16.066 9.403 -4.953 1.00 69.00 100 GLY A N 1
ATOM 797 C CA . GLY A 1 100 ? 17.095 10.372 -5.330 1.00 69.00 100 GLY A CA 1
ATOM 798 C C . GLY A 1 100 ? 16.563 11.656 -5.970 1.00 69.00 100 GLY A C 1
ATOM 799 O O . GLY A 1 100 ? 17.374 12.470 -6.393 1.00 69.00 100 GLY A O 1
ATOM 800 N N . GLY A 1 101 ? 15.240 11.823 -6.118 1.00 63.16 101 GLY A N 1
ATOM 801 C CA . GLY A 1 101 ? 14.644 12.999 -6.772 1.00 63.16 101 GLY A CA 1
ATOM 802 C C . GLY A 1 101 ? 14.936 13.113 -8.276 1.00 63.16 101 GLY A C 1
ATOM 803 O O . GLY A 1 101 ? 14.634 14.129 -8.892 1.00 63.16 101 GLY A O 1
ATOM 804 N N . ASN A 1 102 ? 15.489 12.066 -8.895 1.00 58.69 102 ASN A N 1
ATOM 805 C CA . ASN A 1 102 ? 15.902 12.052 -10.305 1.00 58.69 102 ASN A CA 1
ATOM 806 C C . ASN A 1 102 ? 14.732 11.853 -11.289 1.00 58.69 102 ASN A C 1
ATOM 808 O O . ASN A 1 102 ? 14.936 11.389 -12.409 1.00 58.69 102 ASN A O 1
ATOM 812 N N . THR A 1 103 ? 13.500 12.143 -10.873 1.00 59.62 103 THR A N 1
ATOM 813 C C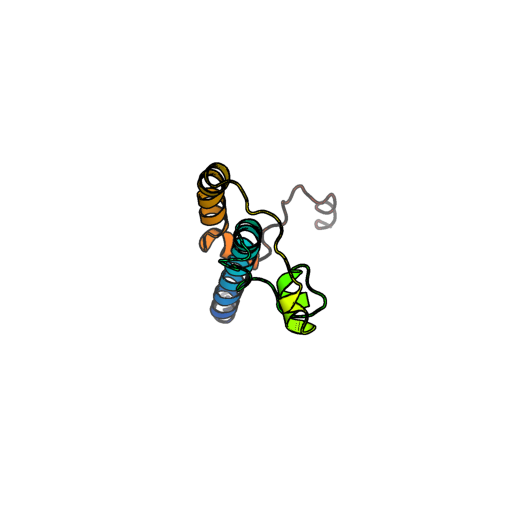A . THR A 1 103 ? 12.282 11.900 -11.660 1.00 59.62 103 THR A CA 1
ATOM 814 C C . THR A 1 103 ? 11.703 13.164 -12.285 1.00 59.62 103 THR A C 1
ATOM 816 O O . THR A 1 103 ? 10.629 13.098 -12.872 1.00 59.62 103 THR A O 1
ATOM 819 N N . GLN A 1 104 ? 12.400 14.304 -12.229 1.00 56.06 104 GLN A N 1
ATOM 820 C CA . GLN A 1 104 ? 12.044 15.420 -13.100 1.00 56.06 104 GLN A CA 1
ATOM 821 C C . GLN A 1 104 ? 12.508 15.108 -14.519 1.00 56.06 104 GLN A C 1
ATOM 823 O O . GLN A 1 104 ? 13.682 15.224 -14.870 1.00 56.06 104 GLN A O 1
ATOM 828 N N . ASN A 1 105 ? 11.551 14.686 -15.334 1.00 57.56 105 ASN A N 1
ATOM 829 C CA . ASN A 1 105 ? 11.663 14.705 -16.773 1.00 57.56 105 ASN A CA 1
ATOM 830 C C . ASN A 1 105 ? 12.134 16.104 -17.217 1.00 57.56 105 ASN A C 1
ATOM 832 O O . ASN A 1 105 ? 11.481 17.113 -16.949 1.00 57.56 105 ASN A O 1
ATOM 836 N N . ASN A 1 106 ? 13.277 16.174 -17.901 1.00 57.12 106 ASN A N 1
ATOM 837 C CA . ASN A 1 106 ? 13.868 17.441 -18.338 1.00 57.12 106 ASN A CA 1
ATOM 838 C C . ASN A 1 106 ? 12.979 18.196 -19.352 1.00 57.12 106 ASN A C 1
ATOM 840 O O . ASN A 1 106 ? 13.267 19.347 -19.673 1.00 57.12 106 ASN A O 1
ATOM 844 N N . ASN A 1 107 ? 11.919 17.553 -19.864 1.00 61.22 107 ASN A N 1
ATOM 845 C CA . ASN A 1 107 ? 10.930 18.150 -20.760 1.00 61.22 107 ASN A CA 1
ATOM 846 C C . ASN A 1 107 ? 9.659 18.679 -20.052 1.00 61.22 107 ASN A C 1
ATOM 848 O O . ASN A 1 107 ? 8.867 19.361 -20.693 1.00 61.22 107 ASN A O 1
ATOM 852 N N . GLU A 1 108 ? 9.476 18.437 -18.746 1.00 54.88 108 GLU A N 1
ATOM 853 C CA . GLU A 1 108 ? 8.246 18.795 -18.009 1.00 54.88 108 GLU A CA 1
ATOM 854 C C . GLU A 1 108 ? 8.273 20.182 -17.350 1.00 54.88 108 GLU A C 1
ATOM 856 O O . GLU A 1 108 ? 7.330 20.571 -16.663 1.00 54.88 108 GLU A O 1
ATOM 861 N N . THR A 1 109 ? 9.314 20.985 -17.580 1.00 53.72 109 THR A N 1
ATOM 862 C CA . THR A 1 109 ? 9.293 22.399 -17.184 1.00 53.72 109 THR A CA 1
ATOM 863 C C . THR A 1 109 ? 9.811 23.289 -18.308 1.00 53.72 109 THR A C 1
ATOM 865 O O . THR A 1 109 ? 10.923 23.124 -18.806 1.00 53.72 109 THR A O 1
ATOM 868 N N . PHE A 1 110 ? 9.040 24.323 -18.649 1.00 48.56 110 PHE A N 1
ATOM 869 C CA . PHE A 1 110 ? 9.462 25.445 -19.501 1.00 48.56 110 PHE A CA 1
ATOM 870 C C . PHE A 1 110 ? 10.546 26.329 -18.823 1.00 48.56 110 PHE A C 1
ATOM 872 O O . PHE A 1 110 ? 10.838 27.432 -19.271 1.00 48.56 110 PHE A O 1
ATOM 879 N N . ILE A 1 111 ? 11.152 25.864 -17.720 1.00 54.44 111 ILE A N 1
ATOM 880 C CA . ILE A 1 111 ? 12.078 26.612 -16.850 1.00 54.44 111 ILE A CA 1
ATOM 881 C C . ILE A 1 111 ? 13.540 26.165 -17.072 1.00 54.44 111 ILE A C 1
ATOM 883 O O . ILE A 1 111 ? 14.452 26.576 -16.361 1.00 54.44 111 ILE A O 1
ATOM 887 N N . THR A 1 112 ? 13.834 25.355 -18.091 1.00 46.47 112 THR A N 1
ATOM 888 C CA . THR A 1 112 ? 15.231 25.024 -18.440 1.00 46.47 112 THR A CA 1
ATOM 889 C C . THR A 1 112 ? 15.961 26.158 -19.177 1.00 46.47 112 THR A C 1
ATOM 891 O O . THR A 1 112 ? 17.181 26.097 -19.338 1.00 46.47 112 THR A O 1
ATOM 894 N N . SER A 1 113 ? 15.265 27.234 -19.564 1.00 43.06 113 SER A N 1
ATOM 895 C CA . SER A 1 113 ? 15.844 28.413 -20.228 1.00 43.06 113 SER A CA 1
ATOM 896 C C . SER A 1 113 ? 16.478 29.444 -19.281 1.00 43.06 113 SER A C 1
ATOM 898 O O . SER A 1 113 ? 17.287 30.241 -19.741 1.00 43.06 113 SER A O 1
ATOM 900 N N . TRP A 1 114 ? 16.206 29.411 -17.970 1.00 46.47 114 TRP A N 1
ATOM 901 C CA . TRP A 1 114 ? 16.692 30.438 -17.025 1.00 46.47 114 TRP A CA 1
ATOM 902 C C .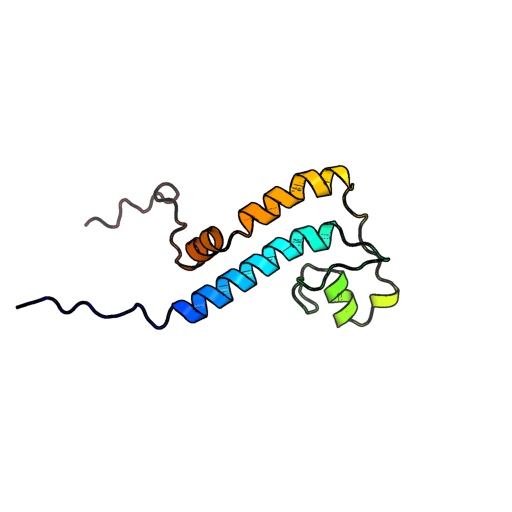 TRP A 1 114 ? 17.932 30.043 -16.212 1.00 46.47 114 TRP A C 1
ATOM 904 O O . TRP A 1 114 ? 18.443 30.850 -15.443 1.00 46.47 114 TRP A O 1
ATOM 914 N N . LYS A 1 115 ? 18.457 28.820 -16.378 1.00 48.34 115 LYS A N 1
ATOM 915 C CA . LYS A 1 115 ? 19.716 28.393 -15.729 1.00 48.34 115 LYS A CA 1
ATOM 916 C C . LYS A 1 115 ? 20.973 28.599 -16.586 1.00 48.34 115 LYS A C 1
ATOM 918 O O . LYS A 1 115 ? 22.028 28.066 -16.257 1.00 48.34 115 LYS A O 1
ATOM 923 N N . ARG A 1 116 ? 20.884 29.371 -17.674 1.00 43.53 116 ARG A N 1
ATOM 924 C CA . ARG A 1 116 ? 22.044 29.840 -18.448 1.00 43.53 116 ARG A CA 1
ATOM 925 C C . ARG A 1 116 ? 21.967 31.352 -18.672 1.00 43.53 116 ARG A C 1
ATOM 927 O O . ARG A 1 116 ? 21.634 31.793 -19.764 1.00 43.53 116 ARG A O 1
ATOM 934 N N . THR A 1 117 ? 22.306 32.107 -17.634 1.00 39.59 117 THR A N 1
ATOM 935 C CA . THR A 1 117 ? 22.908 33.446 -17.735 1.00 39.59 117 THR A CA 1
ATOM 936 C C . THR A 1 117 ? 23.790 33.662 -16.524 1.00 39.59 117 THR A C 1
ATOM 938 O O . THR A 1 117 ? 23.368 33.217 -15.432 1.00 39.59 117 THR A O 1
#

Secondary structure (DSSP, 8-state):
---------SSSHHHHHHHHHHHHHHHHHHHHHHH-BTTB---TTSPPSTTSS-HHHHHHHHT-GGG--PPPPPPHHHHHHHHHHHHHHT-HHHHHHHHTTTT--TTS-TTTTSS--

Radius of gyration: 20.75 Å; chains: 1; bounding box: 68×47×38 Å